Protein AF-A0A3L7DZA1-F1 (afdb_monomer_lite)

Organism: NCBI:txid2283635

Foldseek 3Di:
DVVVLVVVCVVDLALVSLQVVLVVCVVVVVLVSSLVSLVVRVVSDRYPCVPVSVVSNVVSVVVVCVVVPD

Sequence (70 aa):
MRDIVERVACNSQTGDTYLHLAEMLLEKHEWGLALRAVESALDKGCLADVDGAHSMLREICKRLDTRYGF

Secondary structure (DSSP, 8-state):
--HHHHHHHHH-SSTHHHHHHHHHHHHTT-HHHHHHHHHHHHHH---S-HHHHHHHHHHHHHHHHHHH--

Structure (mmCIF, N/CA/C/O backbone):
data_AF-A0A3L7DZA1-F1
#
_entry.id   AF-A0A3L7DZA1-F1
#
loop_
_atom_site.group_PDB
_atom_site.id
_atom_site.type_symbol
_atom_site.label_atom_id
_atom_site.label_alt_id
_atom_site.label_comp_id
_atom_site.label_asym_id
_atom_site.label_entity_id
_atom_site.label_seq_id
_atom_site.pdbx_PDB_ins_code
_atom_site.Cartn_x
_atom_site.Cartn_y
_atom_site.Cartn_z
_atom_site.occupancy
_atom_site.B_iso_or_equiv
_atom_site.auth_seq_id
_atom_site.auth_comp_id
_atom_site.auth_asym_id
_atom_site.auth_atom_id
_atom_site.pdbx_PDB_model_num
ATOM 1 N N . 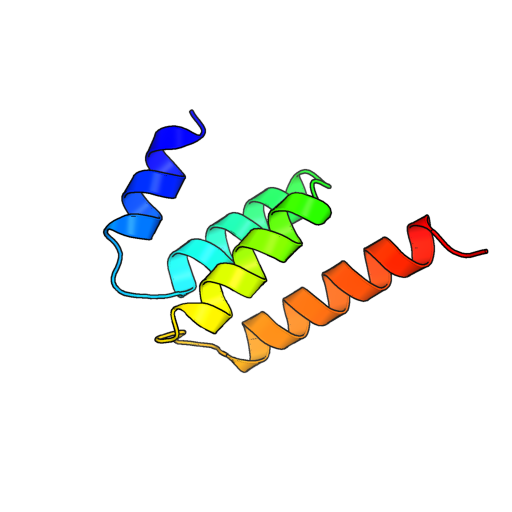MET A 1 1 ? -1.238 23.900 -0.589 1.00 49.31 1 MET A N 1
ATOM 2 C CA . MET A 1 1 ? -0.022 23.125 -0.933 1.00 49.31 1 MET A CA 1
ATOM 3 C C . MET A 1 1 ? -0.284 21.636 -1.246 1.00 49.31 1 MET A C 1
ATOM 5 O O . MET A 1 1 ? 0.684 20.927 -1.459 1.00 49.31 1 MET A O 1
ATOM 9 N N . ARG A 1 2 ? -1.541 21.147 -1.318 1.00 51.84 2 ARG A N 1
ATOM 10 C CA . ARG A 1 2 ? -1.866 19.752 -1.713 1.00 51.84 2 ARG A CA 1
ATOM 11 C C . ARG A 1 2 ? -1.891 19.542 -3.241 1.00 51.84 2 ARG A C 1
ATOM 13 O O . ARG A 1 2 ? -1.374 18.5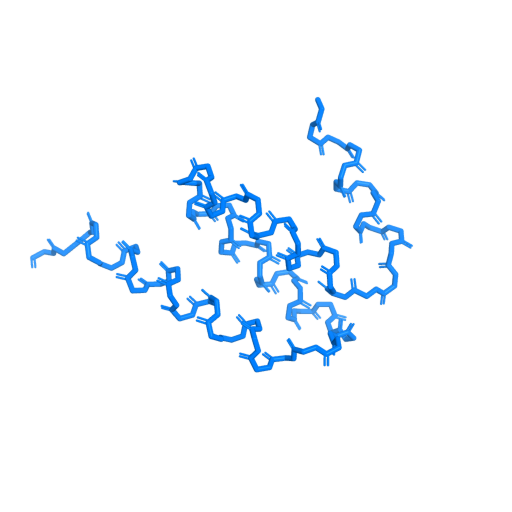45 -3.722 1.00 51.84 2 ARG A O 1
ATOM 20 N N . ASP A 1 3 ? -2.361 20.539 -3.990 1.00 56.66 3 ASP A N 1
ATOM 21 C CA . ASP A 1 3 ? -2.490 20.506 -5.459 1.00 56.66 3 ASP A CA 1
ATOM 22 C C . ASP A 1 3 ? -1.210 20.203 -6.244 1.00 56.66 3 ASP A C 1
ATOM 24 O O . ASP A 1 3 ? -1.250 19.556 -7.285 1.00 56.66 3 ASP A O 1
ATOM 28 N N . ILE A 1 4 ? -0.064 20.698 -5.778 1.00 58.94 4 ILE A N 1
ATOM 29 C CA . ILE A 1 4 ? 1.196 20.563 -6.519 1.00 58.94 4 ILE A CA 1
ATOM 30 C C . ILE A 1 4 ? 1.698 19.121 -6.528 1.00 58.94 4 ILE A C 1
ATOM 32 O O . ILE A 1 4 ? 2.171 18.665 -7.561 1.00 58.94 4 ILE A O 1
ATOM 36 N N . VAL A 1 5 ? 1.552 18.388 -5.422 1.00 59.50 5 VAL A N 1
ATOM 37 C CA . VAL A 1 5 ? 2.017 16.996 -5.345 1.00 59.50 5 VAL A CA 1
ATOM 38 C C . VAL A 1 5 ? 1.096 16.083 -6.146 1.00 59.50 5 VAL A C 1
ATOM 40 O O . VAL A 1 5 ? 1.576 15.239 -6.892 1.00 59.50 5 VAL A O 1
ATOM 43 N N . GLU A 1 6 ? -0.217 16.312 -6.086 1.00 57.28 6 GLU A N 1
ATOM 44 C CA . GLU A 1 6 ? -1.188 15.548 -6.875 1.00 57.28 6 GLU A CA 1
ATOM 45 C C . GLU A 1 6 ? -1.036 15.817 -8.383 1.00 57.28 6 GLU A C 1
ATOM 47 O O . GLU A 1 6 ? -1.023 14.884 -9.184 1.00 57.28 6 GLU A O 1
ATOM 52 N N . ARG A 1 7 ? -0.802 17.075 -8.790 1.00 58.47 7 ARG A N 1
ATOM 53 C CA . ARG A 1 7 ? -0.514 17.418 -10.195 1.00 58.47 7 ARG A CA 1
ATOM 54 C C . ARG A 1 7 ? 0.827 16.876 -10.685 1.00 58.47 7 ARG A C 1
ATOM 56 O O . ARG A 1 7 ? 0.927 16.525 -11.861 1.00 58.47 7 ARG A O 1
ATOM 63 N N . VAL A 1 8 ? 1.846 16.804 -9.829 1.00 59.94 8 VAL A N 1
ATOM 64 C CA . VAL A 1 8 ? 3.144 16.195 -10.167 1.00 59.94 8 VAL A CA 1
ATOM 65 C C . VAL A 1 8 ? 3.020 14.674 -10.260 1.00 59.94 8 VAL A C 1
ATOM 67 O O . VAL A 1 8 ? 3.543 14.094 -11.205 1.00 59.94 8 VAL A O 1
ATOM 70 N N . ALA A 1 9 ? 2.258 14.033 -9.373 1.00 56.91 9 ALA A N 1
ATOM 71 C CA . ALA A 1 9 ? 1.969 12.599 -9.433 1.00 56.91 9 ALA A CA 1
ATOM 72 C C . ALA A 1 9 ? 1.081 12.223 -10.636 1.00 56.91 9 ALA A C 1
ATOM 74 O O . ALA A 1 9 ? 1.220 11.145 -11.210 1.00 56.91 9 ALA A O 1
ATOM 75 N N . CYS A 1 10 ? 0.201 13.123 -11.084 1.00 53.28 10 CYS A N 1
ATOM 76 C CA . CYS A 1 10 ? -0.556 12.940 -12.324 1.00 53.28 10 CYS A CA 1
ATOM 77 C C . CYS A 1 10 ? 0.302 13.065 -13.591 1.00 53.28 10 CYS A C 1
ATOM 79 O O . CYS A 1 10 ? -0.015 12.408 -14.577 1.00 53.28 10 CYS A O 1
ATOM 81 N N . ASN A 1 11 ? 1.372 13.869 -13.573 1.00 53.56 11 ASN A N 1
ATOM 82 C CA . ASN A 1 11 ? 2.297 14.013 -14.707 1.00 53.56 11 ASN A CA 1
ATOM 83 C C . ASN A 1 11 ? 3.497 13.056 -14.653 1.00 53.56 11 ASN A C 1
ATOM 85 O O . ASN A 1 11 ? 4.204 12.912 -15.647 1.00 53.56 11 ASN A O 1
ATOM 89 N N . SER A 1 12 ? 3.740 12.413 -13.512 1.00 54.66 12 SER A N 1
ATOM 90 C CA . SER A 1 12 ? 4.795 11.414 -13.368 1.00 54.66 12 SER A CA 1
ATOM 91 C C . SER A 1 12 ? 4.284 10.064 -13.865 1.00 54.66 12 SER A C 1
ATOM 93 O O . SER A 1 12 ? 3.228 9.591 -13.453 1.00 54.66 12 SER A O 1
ATOM 95 N N . GLN A 1 13 ? 5.032 9.451 -14.781 1.00 58.50 13 GLN A N 1
ATOM 96 C CA . GLN A 1 13 ? 4.702 8.166 -15.412 1.00 58.50 13 GLN A CA 1
ATOM 97 C C . GLN A 1 13 ? 4.836 6.947 -14.480 1.00 58.50 13 GLN A C 1
ATOM 99 O O . GLN A 1 13 ? 4.642 5.821 -14.932 1.00 58.50 13 GLN A O 1
ATOM 104 N N . THR A 1 14 ? 5.173 7.144 -13.206 1.00 64.25 14 THR A N 1
ATOM 105 C CA . THR A 1 14 ? 5.536 6.074 -12.272 1.00 64.25 14 THR A 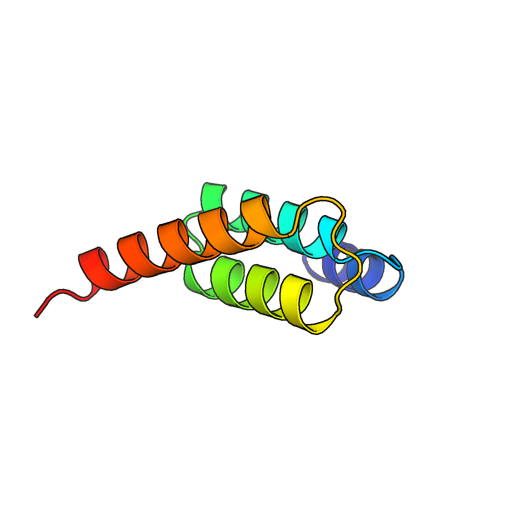CA 1
ATOM 106 C C . THR A 1 14 ? 4.718 6.147 -10.987 1.00 64.25 14 THR A C 1
ATOM 108 O O . THR A 1 14 ? 4.576 7.208 -10.369 1.00 64.25 14 THR A O 1
ATOM 111 N N . GLY A 1 15 ? 4.196 4.995 -10.557 1.00 68.00 15 GLY A N 1
ATOM 112 C CA . GLY A 1 15 ? 3.476 4.849 -9.289 1.00 68.00 15 GLY A CA 1
ATOM 113 C C . GLY A 1 15 ? 4.329 5.205 -8.061 1.00 68.00 15 GLY A C 1
ATOM 114 O O . GLY A 1 15 ? 3.783 5.524 -7.008 1.00 68.00 15 GLY A O 1
ATOM 115 N N . ASP A 1 16 ? 5.655 5.279 -8.206 1.00 72.00 16 ASP A N 1
ATOM 116 C CA . ASP A 1 16 ? 6.603 5.732 -7.180 1.00 72.00 16 ASP A CA 1
ATOM 117 C C . ASP A 1 16 ? 6.271 7.105 -6.574 1.00 72.00 16 ASP A C 1
ATOM 119 O O . ASP A 1 16 ? 6.465 7.321 -5.378 1.00 72.00 16 ASP A O 1
ATOM 123 N N . THR A 1 17 ? 5.713 8.044 -7.348 1.00 78.19 17 THR A N 1
ATOM 124 C CA . THR A 1 17 ? 5.337 9.358 -6.786 1.00 78.19 17 THR A CA 1
ATOM 125 C C . THR A 1 17 ? 4.173 9.239 -5.799 1.00 78.19 17 THR A C 1
ATOM 127 O O . THR A 1 17 ? 4.122 9.959 -4.801 1.00 78.19 17 THR A O 1
ATOM 130 N N . TYR A 1 18 ? 3.251 8.309 -6.051 1.00 80.50 18 TYR A N 1
ATOM 131 C CA . TYR A 1 18 ? 2.146 8.021 -5.141 1.00 80.50 18 TYR A CA 1
ATOM 132 C C . TYR A 1 18 ? 2.618 7.267 -3.896 1.00 80.50 18 TYR A C 1
ATOM 134 O O . TYR A 1 18 ? 2.092 7.528 -2.816 1.00 80.50 18 TYR A O 1
ATOM 142 N N . LEU A 1 19 ? 3.643 6.413 -4.010 1.00 81.62 19 LEU A N 1
ATOM 143 C CA . LEU A 1 19 ? 4.287 5.811 -2.839 1.00 81.62 19 LEU A CA 1
ATOM 144 C C . LEU A 1 19 ? 4.941 6.857 -1.945 1.00 81.62 19 LEU A C 1
ATOM 146 O O . LEU A 1 19 ? 4.716 6.856 -0.739 1.00 81.62 19 LEU A O 1
ATOM 150 N N . HIS A 1 20 ? 5.680 7.799 -2.527 1.00 83.38 20 HIS A N 1
ATOM 151 C CA . HIS A 1 20 ? 6.303 8.862 -1.743 1.00 83.38 20 HIS A CA 1
ATOM 152 C C . HIS A 1 20 ? 5.257 9.760 -1.059 1.00 83.38 20 HIS A C 1
ATOM 154 O O . HIS A 1 20 ? 5.411 10.153 0.098 1.00 83.38 20 HIS A O 1
ATOM 160 N N . LEU A 1 21 ? 4.138 10.033 -1.741 1.00 82.88 21 LEU A N 1
ATOM 161 C CA . LEU A 1 21 ? 2.998 10.723 -1.138 1.00 82.88 21 LEU A CA 1
ATOM 162 C C . LEU A 1 21 ? 2.397 9.919 0.026 1.00 82.88 21 LEU A C 1
ATOM 164 O O . LEU A 1 21 ? 2.077 10.504 1.062 1.00 82.88 21 LEU A O 1
ATOM 168 N N . ALA A 1 22 ? 2.240 8.603 -0.126 1.00 84.19 22 ALA A N 1
ATOM 169 C CA . ALA A 1 22 ? 1.745 7.735 0.935 1.00 84.19 22 ALA A CA 1
ATOM 170 C C .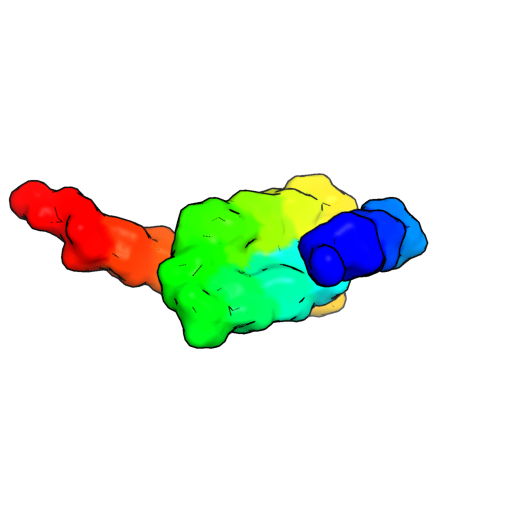 ALA A 1 22 ? 2.672 7.737 2.158 1.00 84.19 22 ALA A C 1
ATOM 172 O O . ALA A 1 22 ? 2.183 7.826 3.282 1.00 84.19 22 ALA A O 1
ATOM 173 N N . GLU A 1 23 ? 3.987 7.727 1.947 1.00 85.25 23 GLU A N 1
ATOM 174 C CA . GLU A 1 23 ? 4.999 7.795 3.005 1.00 85.25 23 GLU A CA 1
ATOM 175 C C . GLU A 1 23 ? 4.908 9.114 3.793 1.00 85.25 23 GLU A C 1
ATOM 177 O O . GLU A 1 23 ? 4.811 9.116 5.019 1.00 85.25 23 GLU A O 1
ATOM 182 N N . MET A 1 24 ? 4.768 10.249 3.102 1.00 86.00 24 MET A N 1
ATOM 183 C CA . MET A 1 24 ? 4.531 11.539 3.762 1.00 86.00 24 MET A CA 1
ATOM 184 C C . MET A 1 24 ? 3.210 11.587 4.550 1.00 86.00 24 MET A C 1
ATOM 186 O O . MET A 1 24 ? 3.088 12.308 5.544 1.00 86.00 24 MET A O 1
ATOM 190 N N . LEU A 1 25 ? 2.173 10.891 4.077 1.00 85.44 25 LEU A N 1
ATOM 191 C CA . LEU A 1 25 ? 0.875 10.817 4.754 1.00 85.44 25 LEU A CA 1
ATOM 192 C C . LEU A 1 25 ? 0.933 9.887 5.973 1.00 85.44 25 LEU A C 1
ATOM 194 O O . LEU A 1 25 ? 0.294 10.182 6.985 1.00 85.44 25 LEU A O 1
ATOM 198 N N . LEU A 1 26 ? 1.741 8.826 5.906 1.00 82.19 26 LEU A N 1
ATOM 199 C CA . LEU A 1 26 ? 2.068 7.947 7.027 1.00 82.19 26 LEU A CA 1
ATOM 200 C C . LEU A 1 26 ? 2.725 8.724 8.171 1.00 82.19 26 LEU A C 1
ATOM 202 O O . LEU A 1 26 ? 2.252 8.644 9.305 1.00 82.19 26 LEU A O 1
ATOM 206 N N . GLU A 1 27 ? 3.736 9.547 7.878 1.00 84.62 27 GLU A N 1
ATOM 207 C CA . GLU A 1 27 ? 4.386 10.405 8.883 1.00 84.62 27 GLU A CA 1
ATOM 208 C C . GLU A 1 27 ? 3.402 11.381 9.547 1.00 84.62 27 GLU A C 1
ATOM 210 O O . GLU A 1 27 ? 3.507 11.701 10.733 1.00 84.62 27 GLU A O 1
ATOM 215 N N . LYS A 1 28 ? 2.393 11.830 8.795 1.00 83.94 28 LYS A N 1
ATOM 216 C CA . LYS A 1 28 ? 1.339 12.728 9.285 1.00 83.94 28 LYS A CA 1
ATOM 217 C C . LYS A 1 28 ? 0.210 12.012 10.026 1.00 83.94 28 LYS A C 1
ATOM 219 O O . LYS A 1 28 ? -0.728 12.682 10.448 1.00 83.94 28 LYS A O 1
ATOM 224 N N . HIS A 1 29 ? 0.292 10.693 10.217 1.00 82.69 29 HIS A N 1
ATOM 225 C CA . HIS A 1 29 ? -0.780 9.857 10.770 1.00 82.69 29 HIS A CA 1
ATOM 226 C C . HIS A 1 29 ? -2.102 9.936 9.978 1.00 82.69 29 HIS A C 1
ATOM 228 O O . HIS A 1 29 ? -3.176 9.631 10.504 1.00 82.69 29 HIS A O 1
ATOM 234 N N . GLU A 1 30 ? -2.037 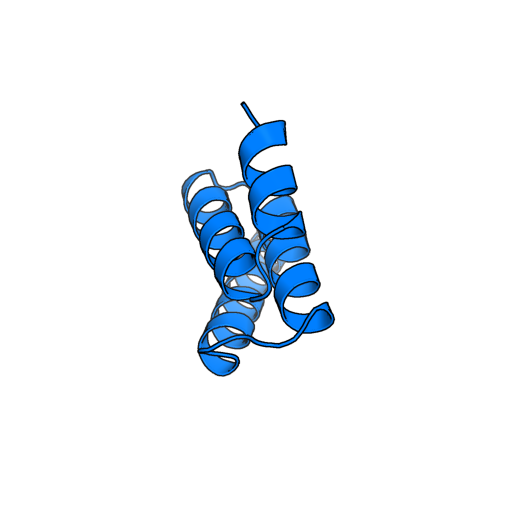10.300 8.697 1.00 85.38 30 GLU A N 1
ATOM 235 C CA . GLU A 1 30 ? -3.180 10.401 7.787 1.00 85.38 30 GLU A CA 1
ATOM 236 C C . GLU A 1 30 ? -3.381 9.069 7.046 1.00 85.38 30 GLU A C 1
ATOM 238 O O . GLU A 1 30 ? -3.347 8.987 5.817 1.00 85.38 30 GLU A O 1
ATOM 243 N N . TRP A 1 31 ? -3.592 7.999 7.816 1.00 82.62 31 TRP A N 1
ATOM 244 C CA . TRP A 1 31 ? -3.609 6.608 7.342 1.00 82.62 31 TRP A CA 1
ATOM 245 C C . TRP A 1 31 ? -4.628 6.339 6.224 1.00 82.62 31 TRP A C 1
ATOM 247 O O . TRP A 1 31 ? -4.336 5.596 5.294 1.00 82.62 31 TRP A O 1
ATOM 257 N N . GLY A 1 32 ? -5.810 6.964 6.274 1.00 84.38 32 GLY A N 1
ATOM 258 C CA . GLY A 1 32 ? -6.837 6.788 5.238 1.00 84.38 32 GLY A CA 1
ATOM 259 C C . GLY A 1 32 ? -6.467 7.430 3.895 1.00 84.38 32 GLY A C 1
ATOM 260 O O . GLY A 1 32 ? -6.802 6.900 2.838 1.00 84.38 32 GLY A O 1
ATOM 261 N N . LEU A 1 33 ? -5.740 8.551 3.925 1.00 85.00 33 LEU A N 1
ATOM 262 C CA . LEU A 1 33 ? -5.216 9.180 2.711 1.00 85.00 33 LEU A CA 1
ATOM 263 C C . LEU A 1 33 ? -4.007 8.407 2.180 1.00 85.00 33 LEU A C 1
ATOM 265 O O . LEU A 1 33 ? -3.893 8.232 0.969 1.00 85.00 33 LEU A O 1
ATOM 269 N N . ALA A 1 34 ? -3.143 7.918 3.076 1.00 86.25 34 ALA A N 1
ATOM 270 C CA . ALA A 1 34 ? -2.017 7.067 2.710 1.00 86.25 34 ALA A CA 1
ATOM 271 C C . ALA A 1 34 ? -2.497 5.801 1.986 1.00 86.25 34 ALA A C 1
ATOM 273 O O . ALA A 1 34 ? -1.971 5.478 0.927 1.00 86.25 34 ALA A O 1
ATOM 274 N N . LEU A 1 35 ? -3.554 5.149 2.488 1.00 86.31 35 LEU A N 1
ATOM 275 C CA . LEU A 1 35 ? -4.160 3.977 1.849 1.00 86.31 35 LEU A CA 1
ATOM 276 C C . LEU A 1 35 ? -4.577 4.275 0.401 1.00 86.31 35 LEU A C 1
ATOM 278 O O . LEU A 1 35 ? -4.123 3.600 -0.518 1.00 86.31 35 LEU A O 1
ATOM 282 N N . ARG A 1 36 ? -5.354 5.346 0.189 1.00 86.19 36 ARG A N 1
ATOM 283 C CA . ARG A 1 36 ? -5.786 5.763 -1.155 1.00 86.19 36 ARG A CA 1
ATOM 284 C C . ARG A 1 36 ? -4.620 6.062 -2.091 1.00 86.19 36 ARG A C 1
ATOM 286 O O . ARG A 1 36 ? -4.718 5.788 -3.285 1.00 86.19 36 ARG A O 1
ATOM 293 N N . ALA A 1 37 ? -3.542 6.645 -1.571 1.00 85.06 37 ALA A N 1
ATOM 294 C CA . ALA A 1 37 ? -2.352 6.935 -2.357 1.00 85.06 37 ALA A CA 1
ATOM 295 C C . ALA A 1 37 ? -1.646 5.641 -2.793 1.00 85.06 37 ALA A C 1
ATOM 297 O O . ALA A 1 37 ? -1.346 5.503 -3.975 1.00 85.06 37 ALA A O 1
ATOM 298 N N . VAL A 1 38 ? -1.462 4.667 -1.893 1.00 86.50 38 VAL A N 1
ATOM 299 C CA . VAL A 1 38 ? -0.870 3.361 -2.243 1.00 86.50 38 VAL A CA 1
ATOM 300 C C . VAL A 1 38 ? -1.759 2.578 -3.211 1.00 86.50 38 VAL A C 1
ATOM 302 O O . VAL A 1 38 ? -1.250 2.014 -4.175 1.00 86.50 38 VAL A O 1
ATOM 305 N N . GLU A 1 39 ? -3.080 2.580 -3.021 1.00 85.38 39 GLU A N 1
ATOM 306 C CA . GLU A 1 39 ? -4.011 1.950 -3.968 1.00 85.38 39 GLU A CA 1
ATOM 307 C C . GLU A 1 39 ? -3.929 2.595 -5.355 1.00 85.38 39 GLU A C 1
ATOM 309 O O . GLU A 1 39 ? -3.844 1.890 -6.355 1.00 85.38 39 GLU A O 1
ATOM 314 N N . SER A 1 40 ? -3.863 3.930 -5.418 1.00 83.00 40 SER A N 1
ATOM 315 C CA . SER A 1 40 ? -3.684 4.660 -6.682 1.00 83.00 40 SER A CA 1
ATOM 316 C C . SER A 1 40 ? -2.335 4.359 -7.340 1.00 83.00 40 SER A C 1
ATOM 318 O O . SER A 1 40 ? -2.242 4.342 -8.566 1.00 83.00 40 SER A O 1
ATOM 320 N N . ALA A 1 41 ? -1.288 4.123 -6.542 1.00 83.56 41 ALA A N 1
ATOM 321 C CA . ALA A 1 41 ? 0.022 3.709 -7.034 1.00 83.56 41 ALA A CA 1
ATOM 322 C C . ALA A 1 41 ? -0.060 2.331 -7.703 1.00 83.56 41 ALA A C 1
ATOM 324 O O . ALA A 1 41 ? 0.386 2.175 -8.838 1.00 83.56 41 ALA A O 1
ATOM 325 N N . LEU A 1 42 ? -0.665 1.358 -7.010 1.00 82.31 42 LEU A N 1
ATOM 326 C CA . LEU A 1 42 ? -0.843 -0.019 -7.478 1.00 82.31 42 LEU A CA 1
ATOM 327 C C . LEU A 1 42 ? -1.733 -0.098 -8.725 1.00 82.31 42 LEU A C 1
ATOM 329 O O . LEU A 1 42 ? -1.398 -0.831 -9.652 1.00 82.31 42 LEU A O 1
ATOM 333 N N . ASP A 1 43 ? -2.818 0.679 -8.771 1.00 82.62 43 ASP A N 1
ATOM 334 C CA . ASP A 1 43 ? -3.738 0.744 -9.915 1.00 82.62 43 ASP A CA 1
ATOM 335 C C . ASP A 1 43 ? -3.074 1.344 -11.164 1.00 82.62 43 ASP A C 1
ATOM 337 O O . ASP A 1 43 ? -3.204 0.804 -12.262 1.00 82.62 43 ASP A O 1
ATOM 341 N N . LYS A 1 44 ? -2.278 2.413 -10.999 1.00 75.81 44 LYS A N 1
ATOM 342 C CA . LYS A 1 44 ? -1.515 3.005 -12.109 1.00 75.81 44 LYS A CA 1
ATOM 343 C C . LYS A 1 44 ? -0.440 2.076 -12.673 1.00 75.81 44 LYS A C 1
ATOM 345 O O . LYS A 1 44 ? -0.065 2.229 -13.837 1.00 75.81 44 LYS A O 1
ATOM 350 N N . GLY A 1 45 ? 0.071 1.142 -11.873 1.00 65.88 45 GLY A N 1
ATOM 351 C CA . GLY A 1 45 ? 1.203 0.306 -12.254 1.00 65.88 45 GLY A CA 1
ATOM 352 C C . GLY A 1 45 ? 2.495 1.114 -12.434 1.00 65.88 45 GLY A C 1
ATOM 353 O O . GLY A 1 45 ? 2.607 2.259 -11.993 1.00 65.88 45 GLY A O 1
ATOM 354 N N . CYS A 1 46 ? 3.508 0.505 -13.061 1.00 67.69 46 CYS A N 1
ATOM 355 C CA . CYS A 1 46 ? 4.843 1.106 -13.209 1.00 67.69 46 CYS A CA 1
ATOM 356 C C . CYS A 1 46 ? 5.445 1.559 -11.868 1.00 67.69 46 CYS A C 1
ATOM 358 O O . CYS A 1 46 ? 5.961 2.672 -11.758 1.00 67.69 46 CYS A O 1
ATOM 360 N N . LEU A 1 47 ? 5.349 0.711 -10.843 1.00 70.75 47 LEU A N 1
ATOM 361 C CA . LEU A 1 47 ? 6.142 0.888 -9.634 1.00 70.75 47 LEU A CA 1
ATOM 362 C C . LEU A 1 47 ? 7.488 0.208 -9.831 1.00 70.75 47 LEU A C 1
ATOM 364 O O . LEU A 1 47 ? 7.534 -0.943 -10.273 1.00 70.75 47 LEU A O 1
ATOM 368 N N . ALA A 1 48 ? 8.563 0.898 -9.464 1.00 70.56 48 ALA A N 1
ATOM 369 C CA . ALA A 1 48 ? 9.868 0.264 -9.347 1.00 70.56 48 ALA A CA 1
ATOM 370 C C . ALA A 1 48 ? 9.854 -0.845 -8.280 1.00 70.56 48 ALA A C 1
ATOM 372 O O . ALA A 1 48 ? 10.497 -1.875 -8.465 1.00 70.56 48 ALA A O 1
ATOM 373 N N . ASP A 1 49 ? 9.079 -0.651 -7.207 1.00 73.50 49 ASP A N 1
ATOM 374 C CA . ASP A 1 49 ? 9.007 -1.570 -6.073 1.00 73.50 49 ASP A CA 1
ATOM 375 C C . ASP A 1 49 ? 7.551 -1.883 -5.678 1.00 73.50 49 ASP A C 1
ATOM 377 O O . ASP A 1 49 ? 6.903 -1.201 -4.879 1.00 73.50 49 ASP A O 1
ATOM 381 N N . VAL A 1 50 ? 7.001 -2.927 -6.304 1.00 79.12 50 VAL A N 1
ATOM 382 C CA . VAL A 1 50 ? 5.623 -3.392 -6.063 1.00 79.12 50 VAL A CA 1
ATOM 383 C C . VAL A 1 50 ? 5.498 -4.072 -4.691 1.00 79.12 50 VAL A C 1
ATOM 385 O O . VAL A 1 50 ? 4.490 -3.906 -4.000 1.00 79.12 50 VAL A O 1
ATOM 388 N N . ASP A 1 51 ? 6.526 -4.805 -4.260 1.00 80.44 51 ASP A N 1
ATOM 389 C CA . ASP A 1 51 ? 6.565 -5.473 -2.954 1.00 80.44 51 ASP A CA 1
ATOM 390 C C . ASP A 1 51 ? 6.561 -4.476 -1.784 1.00 80.44 51 ASP A C 1
ATOM 392 O O . ASP A 1 51 ? 5.852 -4.676 -0.789 1.00 80.44 51 ASP A O 1
ATOM 396 N N . GLY A 1 52 ? 7.287 -3.365 -1.908 1.00 81.69 52 GLY A N 1
ATOM 397 C CA . GLY A 1 52 ? 7.295 -2.258 -0.958 1.00 81.69 52 GLY A CA 1
ATOM 398 C C . GLY A 1 52 ? 5.930 -1.587 -0.856 1.00 81.69 52 GLY A C 1
ATOM 399 O O . GLY A 1 52 ? 5.444 -1.354 0.252 1.00 81.69 52 GLY A O 1
ATOM 400 N N . ALA A 1 53 ? 5.248 -1.384 -1.986 1.00 83.06 53 ALA A N 1
ATOM 401 C CA . ALA A 1 53 ? 3.879 -0.873 -2.003 1.00 83.06 53 ALA A CA 1
ATOM 402 C C . ALA A 1 53 ? 2.901 -1.787 -1.255 1.00 83.06 53 ALA A C 1
ATOM 404 O O . ALA A 1 53 ? 2.132 -1.328 -0.407 1.00 83.06 53 ALA A O 1
ATOM 405 N N . HIS A 1 54 ? 2.956 -3.096 -1.506 1.00 84.06 54 HIS A N 1
ATOM 406 C CA . HIS A 1 54 ? 2.115 -4.060 -0.797 1.00 84.06 54 HIS A CA 1
ATOM 407 C C . HIS A 1 54 ? 2.442 -4.154 0.695 1.00 84.06 54 HIS A C 1
ATOM 409 O O . HIS A 1 54 ? 1.528 -4.282 1.518 1.00 84.06 54 HIS A O 1
ATOM 415 N N . SER A 1 55 ? 3.721 -4.074 1.060 1.00 86.38 55 SER A N 1
ATOM 416 C CA . SER A 1 55 ? 4.161 -4.063 2.458 1.00 86.38 55 SER A CA 1
ATOM 417 C C . SER A 1 55 ? 3.634 -2.830 3.192 1.00 86.38 55 SER A C 1
ATOM 419 O O . SER A 1 55 ? 3.074 -2.954 4.283 1.00 86.38 55 SER A O 1
ATOM 421 N N . MET A 1 56 ? 3.711 -1.661 2.554 1.00 84.44 56 MET A N 1
ATOM 422 C CA . MET A 1 56 ? 3.175 -0.404 3.073 1.00 84.44 56 MET A CA 1
ATOM 423 C C . MET A 1 56 ? 1.649 -0.461 3.230 1.00 84.44 56 MET A C 1
ATOM 425 O O . MET A 1 56 ? 1.119 -0.081 4.273 1.00 84.44 56 MET A O 1
ATOM 429 N N . LEU A 1 57 ? 0.932 -1.019 2.247 1.00 85.69 57 LEU A N 1
ATOM 430 C CA . LEU A 1 57 ? -0.519 -1.211 2.321 1.00 85.69 57 LEU A CA 1
ATOM 431 C C . LEU A 1 57 ? -0.910 -2.125 3.490 1.00 85.69 57 LEU A C 1
ATOM 433 O O . LEU A 1 57 ? -1.836 -1.810 4.239 1.00 85.69 57 LEU A O 1
ATOM 437 N N . ARG A 1 58 ? -0.187 -3.234 3.694 1.00 85.31 58 ARG A N 1
ATOM 438 C CA . ARG A 1 58 ? -0.410 -4.134 4.838 1.00 85.31 58 ARG A CA 1
ATOM 439 C C . ARG A 1 58 ? -0.178 -3.440 6.175 1.00 85.31 58 ARG A C 1
ATOM 441 O O . ARG A 1 58 ? -0.971 -3.644 7.093 1.00 85.31 58 ARG A O 1
ATOM 448 N N . GLU A 1 59 ? 0.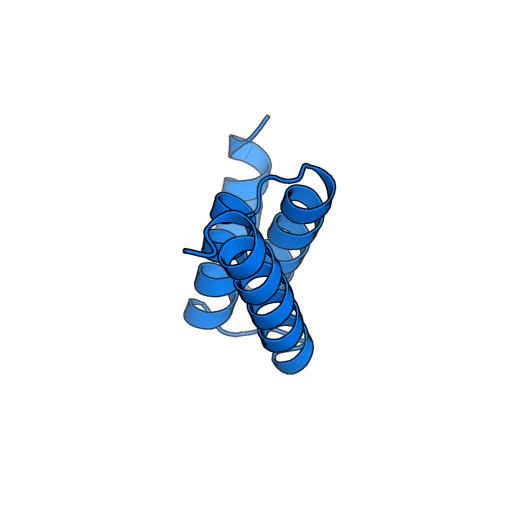874 -2.636 6.292 1.00 85.75 59 GLU A N 1
ATOM 449 C CA . GLU A 1 59 ? 1.149 -1.856 7.500 1.00 85.75 59 GLU A CA 1
ATOM 450 C C . GLU A 1 59 ? 0.010 -0.865 7.785 1.00 85.75 59 GLU A C 1
ATOM 452 O O . GLU A 1 59 ? -0.522 -0.846 8.897 1.00 85.75 59 GLU A O 1
ATOM 457 N N . ILE A 1 60 ? -0.429 -0.109 6.772 1.00 84.81 60 ILE A N 1
ATOM 458 C CA . ILE A 1 60 ? -1.547 0.840 6.887 1.00 84.81 60 ILE A CA 1
ATOM 459 C C . ILE A 1 60 ? -2.831 0.120 7.313 1.00 84.81 60 ILE A C 1
ATOM 461 O O . ILE A 1 60 ? -3.483 0.549 8.266 1.00 84.81 60 ILE A O 1
ATOM 465 N N . CYS A 1 61 ? -3.173 -0.998 6.667 1.00 83.56 61 CYS A N 1
ATOM 466 C CA . CYS A 1 61 ? -4.346 -1.798 7.024 1.00 83.56 61 CYS A CA 1
ATOM 467 C C . CYS A 1 61 ? -4.267 -2.314 8.461 1.00 83.56 61 CYS A C 1
ATOM 469 O O . CYS A 1 61 ? -5.228 -2.177 9.207 1.00 83.56 61 CYS A O 1
ATOM 471 N N . LYS A 1 62 ? -3.118 -2.842 8.893 1.00 84.44 62 LYS A N 1
ATOM 472 C CA . LYS A 1 62 ? -2.929 -3.329 10.267 1.00 84.44 62 LYS A CA 1
ATOM 473 C C . LYS A 1 62 ? -3.082 -2.209 11.300 1.00 84.44 62 LYS A C 1
ATOM 475 O O . LYS A 1 62 ? -3.638 -2.427 12.377 1.00 84.44 62 LYS A O 1
ATOM 480 N N . ARG A 1 63 ? -2.599 -1.004 10.985 1.00 80.56 63 ARG A N 1
ATOM 481 C CA . ARG A 1 63 ? -2.728 0.196 11.830 1.00 80.56 63 ARG A CA 1
ATOM 482 C C . ARG A 1 63 ? -4.160 0.727 11.876 1.00 80.56 63 ARG A C 1
ATOM 484 O O . ARG A 1 63 ? -4.583 1.209 12.921 1.00 80.56 63 ARG A O 1
ATOM 491 N N . LEU A 1 64 ? -4.903 0.637 10.774 1.00 76.50 64 LEU A N 1
ATOM 492 C CA . LEU A 1 64 ? -6.327 0.980 10.728 1.00 76.50 64 LEU A CA 1
ATOM 493 C C . LEU A 1 64 ? -7.177 -0.037 11.497 1.00 76.50 64 LEU A C 1
ATOM 495 O O . LEU A 1 64 ? -8.019 0.369 12.292 1.00 76.50 64 LEU A O 1
ATOM 499 N N . ASP A 1 65 ? -6.905 -1.330 11.325 1.00 73.75 65 ASP A N 1
ATOM 500 C CA . ASP A 1 65 ? -7.595 -2.432 12.004 1.00 73.75 65 ASP A CA 1
ATOM 501 C C . ASP A 1 65 ? -7.417 -2.354 13.528 1.00 73.75 65 ASP A C 1
ATOM 503 O O . ASP A 1 65 ? -8.387 -2.342 14.278 1.00 73.75 65 ASP A O 1
ATOM 507 N N . THR A 1 66 ? -6.188 -2.113 13.998 1.00 64.06 66 THR A N 1
ATOM 508 C CA . THR A 1 66 ? -5.918 -1.885 15.433 1.00 64.06 66 THR A CA 1
ATOM 509 C C . THR A 1 66 ? -6.573 -0.625 16.004 1.00 64.06 66 THR A C 1
ATOM 511 O O . THR A 1 66 ? -6.750 -0.537 17.217 1.00 64.06 66 THR A O 1
ATOM 514 N N . ARG A 1 67 ? -6.956 0.351 15.169 1.00 54.94 67 ARG A N 1
ATOM 515 C CA . ARG A 1 67 ? -7.656 1.573 15.605 1.00 54.94 67 ARG A CA 1
ATOM 516 C C . ARG A 1 67 ? -9.181 1.418 15.635 1.00 54.94 67 ARG A C 1
ATOM 518 O O . ARG A 1 67 ? -9.839 2.216 16.296 1.00 54.94 67 ARG A O 1
ATOM 525 N N . TYR A 1 68 ? -9.714 0.418 14.934 1.00 53.25 68 TYR A N 1
ATOM 526 C CA . TYR A 1 68 ? -11.144 0.100 14.839 1.00 53.25 68 TYR A CA 1
ATOM 527 C C . TYR A 1 68 ? -11.507 -1.263 15.451 1.00 53.25 68 TYR A C 1
ATOM 529 O O . TYR A 1 68 ? -12.633 -1.719 15.264 1.00 53.25 68 TYR A O 1
ATOM 537 N N . GLY A 1 69 ? -10.582 -1.895 16.181 1.00 47.81 69 GLY A N 1
ATOM 538 C CA . GLY A 1 69 ? -10.804 -3.177 16.848 1.00 47.81 69 GLY A CA 1
ATOM 539 C C . GLY A 1 69 ? -12.039 -3.141 17.750 1.00 47.81 69 GLY A C 1
ATOM 540 O O . GLY A 1 69 ? -12.045 -2.437 18.762 1.00 47.81 69 GLY A O 1
ATOM 541 N N . PHE A 1 70 ? -13.072 -3.873 17.325 1.00 43.44 70 PHE A N 1
ATOM 542 C CA . PHE A 1 70 ? -14.256 -4.238 18.103 1.00 43.44 70 PHE A CA 1
ATOM 543 C C . PHE A 1 70 ? -13.915 -5.287 19.165 1.00 43.44 70 PHE A C 1
ATOM 545 O O . PHE A 1 70 ? -13.041 -6.142 18.889 1.00 43.44 70 PHE A O 1
#

pLDDT: mean 74.37, std 12.63, range [43.44, 86.5]

Radius of gyration: 12.08 Å; chains: 1; bounding box: 24×29×34 Å